Protein AF-A0A3D0XSR9-F1 (afdb_monomer)

Solvent-accessible surface area (backbone atoms only — not comparable to full-atom values): 6850 Å² total; per-residue (Å²): 97,82,47,56,39,37,33,47,95,91,45,77,42,71,70,52,69,73,59,71,75,47,78,48,78,51,97,66,99,48,46,38,38,39,38,39,35,29,58,58,53,96,84,66,68,85,53,77,64,26,43,37,39,34,30,46,71,88,45,77,74,44,62,31,28,29,67,44,78,45,81,54,73,93,46,32,33,40,36,37,27,32,26,68,58,49,55,77,71,62,89,84,89,86,90,84,78,99,70,54,72,70,55,51,53,49,52,53,34,56,77,59,66,58,129

Nearest PDB structures (foldseek):
  8v3w-assembly1_b  TM=8.224E-01  e=7.829E-05  Clostridioides difficile
  3cdd-assembly1_C  TM=7.349E-01  e=2.313E-04  Shewanella oneidensis MR-1
  3cdd-assembly1_B  TM=7.436E-01  e=6.474E-04  Shewanella oneidensis MR-1
  3rd6-assembly2_A  TM=1.829E-01  e=1.142E+00  Mesorhizobium loti

Structure (mmCIF, N/CA/C/O backbone):
data_AF-A0A3D0XSR9-F1
#
_entry.id   AF-A0A3D0XSR9-F1
#
loop_
_atom_site.group_PDB
_atom_site.id
_atom_site.type_symbol
_atom_site.label_atom_id
_atom_site.label_alt_id
_atom_site.label_comp_id
_atom_site.label_asym_id
_atom_site.label_entity_id
_atom_site.label_seq_id
_atom_site.pdbx_PDB_ins_code
_atom_site.Cartn_x
_atom_site.Cartn_y
_atom_site.Cartn_z
_atom_site.occupancy
_atom_site.B_iso_or_equiv
_atom_site.auth_seq_id
_atom_site.auth_comp_id
_atom_site.auth_asym_id
_atom_site.auth_atom_id
_atom_site.pdbx_PDB_model_num
ATOM 1 N N . MET A 1 1 ? -1.731 -15.999 -12.804 1.00 84.25 1 MET A N 1
ATOM 2 C CA . MET A 1 1 ? -0.684 -15.136 -13.401 1.00 84.25 1 MET A CA 1
ATOM 3 C C . MET A 1 1 ? -0.650 -13.822 -12.637 1.00 84.25 1 MET A C 1
ATOM 5 O O . MET A 1 1 ? -1.681 -13.164 -12.539 1.00 84.25 1 MET A O 1
ATOM 9 N N . ILE A 1 2 ? 0.527 -13.415 -12.144 1.00 90.19 2 ILE A N 1
ATOM 10 C CA . ILE A 1 2 ? 0.683 -12.170 -11.378 1.00 90.19 2 ILE A CA 1
ATOM 11 C C . ILE A 1 2 ? 0.606 -10.941 -12.288 1.00 90.19 2 ILE A C 1
ATOM 13 O O . ILE A 1 2 ? 1.302 -10.858 -13.300 1.00 90.19 2 ILE A O 1
ATOM 17 N N . GLN A 1 3 ? -0.223 -9.973 -11.898 1.00 93.38 3 GLN A N 1
ATOM 18 C CA . GLN A 1 3 ? -0.392 -8.691 -12.576 1.00 93.38 3 GLN A CA 1
ATOM 19 C C . GLN A 1 3 ? -0.313 -7.543 -11.567 1.00 93.38 3 GLN A C 1
ATOM 21 O O . GLN A 1 3 ? -0.970 -7.575 -10.526 1.00 93.38 3 GLN A O 1
ATOM 26 N N . LEU A 1 4 ? 0.474 -6.518 -11.899 1.00 95.94 4 LEU A N 1
ATOM 27 C CA . LEU A 1 4 ? 0.594 -5.283 -11.130 1.00 95.94 4 LEU A CA 1
ATOM 28 C C . LEU A 1 4 ? 0.012 -4.126 -11.943 1.00 95.94 4 LEU A C 1
ATOM 30 O O . LEU A 1 4 ? 0.422 -3.902 -13.080 1.00 95.94 4 LEU A O 1
ATOM 34 N N . PHE A 1 5 ? -0.895 -3.365 -11.341 1.00 96.19 5 PHE A N 1
ATOM 35 C CA . PHE A 1 5 ? -1.458 -2.156 -11.935 1.00 96.19 5 PHE A CA 1
ATOM 36 C C . PHE A 1 5 ? -1.162 -0.949 -11.057 1.00 96.19 5 PHE A C 1
ATOM 38 O O . PHE A 1 5 ? -1.214 -1.038 -9.830 1.00 96.19 5 PHE A O 1
ATOM 45 N N . THR A 1 6 ? -0.910 0.192 -11.687 1.00 96.25 6 THR A N 1
ATOM 46 C CA . THR A 1 6 ? -0.793 1.492 -11.024 1.00 96.25 6 THR A CA 1
ATOM 47 C C . THR A 1 6 ? -1.749 2.487 -11.669 1.00 96.25 6 THR A C 1
ATOM 49 O O . THR A 1 6 ? -2.055 2.387 -12.858 1.00 96.25 6 THR A O 1
ATOM 52 N N . GLN A 1 7 ? -2.262 3.446 -10.900 1.00 96.06 7 GLN A N 1
ATOM 53 C CA . GLN A 1 7 ? -3.115 4.510 -11.429 1.00 96.06 7 GLN A CA 1
ATOM 54 C C . GLN A 1 7 ? -2.522 5.871 -11.108 1.00 96.06 7 GLN A C 1
ATOM 56 O O . GLN A 1 7 ? -2.473 6.268 -9.948 1.00 96.06 7 GLN A O 1
ATOM 61 N N . TYR A 1 8 ? -2.193 6.612 -12.163 1.00 94.25 8 TYR A N 1
ATOM 62 C CA . TYR A 1 8 ? -1.837 8.021 -12.082 1.00 94.25 8 TYR A CA 1
ATOM 63 C C . TYR A 1 8 ? -2.988 8.862 -12.633 1.00 94.25 8 TYR A C 1
ATOM 65 O O . TYR A 1 8 ? -3.366 8.749 -13.806 1.00 94.25 8 TYR A O 1
ATOM 73 N N . LYS A 1 9 ? -3.570 9.719 -11.788 1.00 90.00 9 LYS A N 1
ATOM 74 C CA . LYS A 1 9 ? -4.781 10.499 -12.106 1.00 90.00 9 LYS A CA 1
ATOM 75 C C . LYS A 1 9 ? -5.930 9.590 -12.578 1.00 90.00 9 LYS A C 1
ATOM 77 O O . LYS A 1 9 ? -6.527 8.900 -11.762 1.00 90.00 9 LYS A O 1
ATOM 82 N N . GLN A 1 10 ? -6.252 9.580 -13.873 1.00 91.06 10 GLN A N 1
ATOM 83 C CA . GLN A 1 10 ? -7.315 8.752 -14.471 1.00 91.06 10 GLN A CA 1
ATOM 84 C C . GLN A 1 10 ? -6.769 7.652 -15.397 1.00 91.06 10 GLN A C 1
ATOM 86 O O . GLN A 1 10 ? -7.542 6.959 -16.054 1.00 91.06 10 GLN A O 1
ATOM 91 N N . LYS A 1 11 ? -5.442 7.491 -15.478 1.00 93.56 11 LYS A N 1
ATOM 92 C CA . LYS A 1 11 ? -4.797 6.511 -16.352 1.00 93.56 11 LYS A CA 1
ATOM 93 C C . LYS A 1 11 ? -4.328 5.317 -15.530 1.00 93.56 11 LYS A C 1
ATOM 95 O O . LYS A 1 11 ? -3.484 5.469 -14.650 1.00 93.56 11 LYS A O 1
ATOM 100 N N . ILE A 1 12 ? -4.860 4.144 -15.856 1.00 95.12 12 ILE A N 1
ATOM 101 C CA . ILE A 1 12 ? -4.371 2.863 -15.346 1.00 95.12 12 ILE A CA 1
ATOM 102 C C . ILE A 1 12 ? -3.215 2.411 -16.239 1.00 95.12 12 ILE A C 1
ATOM 104 O O . ILE A 1 12 ? -3.287 2.504 -17.465 1.00 95.12 12 ILE A O 1
ATOM 108 N N . MET A 1 13 ? -2.139 1.956 -15.616 1.00 94.88 13 MET A N 1
ATOM 109 C CA . MET A 1 13 ? -0.917 1.501 -16.260 1.00 94.88 13 MET A CA 1
ATOM 110 C C . MET A 1 13 ? -0.536 0.137 -15.701 1.00 94.88 13 MET A C 1
ATOM 112 O O . MET A 1 13 ? -0.771 -0.156 -14.530 1.00 94.88 13 MET A O 1
ATOM 116 N N . GLN A 1 14 ? 0.069 -0.686 -16.548 1.00 94.69 14 GLN A N 1
ATOM 117 C CA . GLN A 1 14 ? 0.667 -1.955 -16.160 1.00 94.69 14 GLN A CA 1
ATOM 118 C C . GLN A 1 14 ? 2.177 -1.829 -16.390 1.00 94.69 14 GLN A C 1
ATOM 120 O O . GLN A 1 14 ? 2.625 -1.976 -17.530 1.00 94.69 14 GLN A O 1
ATOM 125 N N . PRO A 1 15 ? 2.955 -1.448 -15.363 1.00 94.00 15 PRO A N 1
ATOM 126 C CA . PRO A 1 15 ? 4.382 -1.223 -15.528 1.00 94.00 15 PRO A CA 1
ATOM 127 C C . PRO A 1 15 ? 5.136 -2.534 -15.774 1.00 94.00 15 PRO A C 1
ATOM 129 O O . PRO A 1 15 ? 4.716 -3.610 -15.344 1.00 94.00 15 PRO A O 1
ATOM 132 N N . VAL A 1 16 ? 6.286 -2.431 -16.440 1.00 94.00 16 VAL A N 1
ATOM 133 C CA . VAL A 1 16 ? 7.185 -3.570 -16.653 1.00 94.00 16 VAL A CA 1
ATOM 134 C C . VAL A 1 16 ? 7.962 -3.834 -15.368 1.00 94.00 16 VAL A C 1
ATOM 136 O O . VAL A 1 16 ? 8.757 -3.000 -14.938 1.00 94.00 16 VAL A O 1
ATOM 139 N N . LEU A 1 17 ? 7.726 -4.992 -14.759 1.00 94.44 17 LEU A N 1
ATOM 140 C CA . LEU A 1 17 ? 8.436 -5.456 -13.567 1.00 94.44 17 LEU A CA 1
ATOM 141 C C . LEU A 1 17 ? 9.855 -5.902 -13.928 1.00 94.44 17 LEU A C 1
ATOM 143 O O . LEU A 1 17 ? 10.049 -6.585 -14.933 1.00 94.44 17 LEU A O 1
ATOM 147 N N . LEU A 1 18 ? 10.832 -5.519 -13.106 1.00 91.88 18 LEU A N 1
ATOM 148 C CA . LEU A 1 18 ? 12.240 -5.891 -13.293 1.00 91.88 18 LEU A CA 1
ATOM 149 C C . LEU A 1 18 ? 12.723 -6.951 -12.302 1.00 91.88 18 LEU A C 1
ATOM 151 O O . LEU A 1 18 ? 13.547 -7.782 -12.671 1.00 91.88 18 LEU A O 1
ATOM 155 N N . ASP A 1 19 ? 12.206 -6.912 -11.076 1.00 82.12 19 ASP A N 1
ATOM 156 C CA . ASP A 1 19 ? 12.597 -7.794 -9.976 1.00 82.12 19 ASP A CA 1
ATOM 157 C C . ASP A 1 19 ? 11.370 -8.544 -9.425 1.00 82.12 19 ASP A C 1
ATOM 159 O O . ASP A 1 19 ? 10.257 -8.454 -9.956 1.00 82.12 19 ASP A O 1
ATOM 163 N N . GLU A 1 20 ? 11.572 -9.280 -8.334 1.00 89.19 20 GLU A N 1
ATOM 164 C CA . GLU A 1 20 ? 10.487 -9.864 -7.554 1.00 89.19 20 GLU A CA 1
ATOM 165 C C . GLU A 1 20 ? 9.566 -8.795 -6.940 1.00 89.19 20 GLU A C 1
ATOM 167 O O . GLU A 1 20 ? 9.961 -7.659 -6.662 1.00 89.19 20 GLU A O 1
ATOM 172 N N . ILE A 1 21 ? 8.309 -9.182 -6.729 1.00 95.12 21 ILE A N 1
ATOM 173 C CA . ILE A 1 21 ? 7.351 -8.414 -5.939 1.00 95.12 21 ILE A CA 1
ATOM 174 C C . ILE A 1 21 ? 7.334 -9.012 -4.539 1.00 95.12 21 ILE A C 1
ATOM 176 O O . ILE A 1 21 ? 7.054 -10.201 -4.381 1.00 95.12 21 ILE A O 1
ATOM 180 N N . THR A 1 22 ? 7.543 -8.175 -3.528 1.00 96.44 22 THR A N 1
ATOM 181 C CA . THR A 1 22 ? 7.472 -8.580 -2.124 1.00 96.44 22 THR A CA 1
ATOM 182 C C . THR A 1 22 ? 6.236 -7.969 -1.485 1.00 96.44 22 THR A C 1
ATOM 184 O O . THR A 1 22 ? 6.103 -6.747 -1.431 1.00 96.44 22 THR A O 1
ATOM 187 N N . TRP A 1 23 ? 5.332 -8.817 -0.993 1.00 96.38 23 TRP A N 1
ATOM 188 C CA . TRP A 1 23 ? 4.176 -8.408 -0.197 1.00 96.38 23 TRP A CA 1
ATOM 189 C C . TRP A 1 23 ? 4.311 -8.948 1.227 1.00 96.38 23 TRP A C 1
ATOM 191 O O . TRP A 1 23 ? 4.241 -10.156 1.452 1.00 96.38 23 TRP A O 1
ATOM 201 N N . GLU A 1 24 ? 4.498 -8.050 2.189 1.00 96.44 24 GLU A N 1
ATOM 202 C CA . GLU A 1 24 ? 4.613 -8.381 3.605 1.00 96.44 24 GLU A CA 1
ATOM 203 C C . GLU A 1 24 ? 3.342 -7.988 4.356 1.00 96.44 24 GLU A C 1
ATOM 205 O O . GLU A 1 24 ? 2.791 -6.898 4.184 1.00 96.44 24 GLU A O 1
ATOM 210 N N . THR A 1 25 ? 2.877 -8.877 5.233 1.00 94.56 25 THR A N 1
ATOM 211 C CA . THR A 1 25 ? 1.735 -8.621 6.115 1.00 94.56 25 THR A CA 1
ATOM 212 C C . THR A 1 25 ? 2.118 -8.929 7.554 1.00 94.56 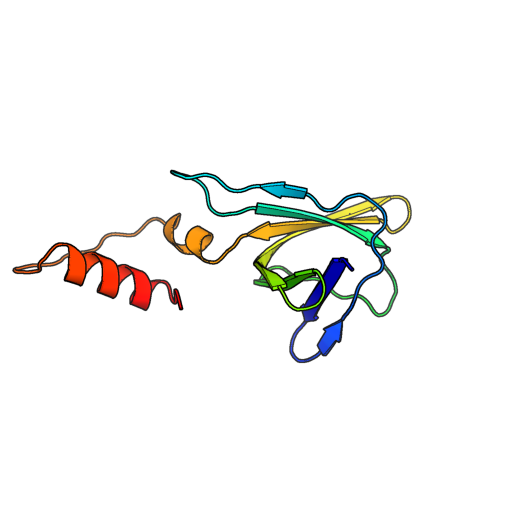25 THR A C 1
ATOM 214 O O . THR A 1 25 ? 2.878 -9.856 7.836 1.00 94.56 25 THR A O 1
ATOM 217 N N . SER A 1 26 ? 1.575 -8.156 8.492 1.00 93.62 26 SER A N 1
ATOM 218 C CA . SER A 1 26 ? 1.718 -8.415 9.922 1.00 93.62 26 SER A CA 1
ATOM 219 C C . SER A 1 26 ? 0.348 -8.477 10.574 1.00 93.62 26 SER A C 1
ATOM 221 O O . SER A 1 26 ? -0.548 -7.698 10.259 1.00 93.62 26 SER A O 1
ATOM 223 N N . ARG A 1 27 ? 0.195 -9.364 11.561 1.00 90.50 27 ARG A N 1
ATOM 224 C CA . ARG A 1 27 ? -1.031 -9.426 12.367 1.00 90.50 27 ARG A CA 1
ATOM 225 C C . ARG A 1 27 ? -1.232 -8.165 13.215 1.00 90.50 27 ARG A C 1
ATOM 227 O O . ARG A 1 27 ? -2.360 -7.865 13.595 1.00 90.50 27 ARG A O 1
ATOM 234 N N . LYS A 1 28 ? -0.153 -7.476 13.607 1.00 89.44 28 LYS A N 1
ATOM 235 C CA . LYS A 1 28 ? -0.212 -6.338 14.535 1.00 89.44 28 LYS A CA 1
ATOM 236 C C . LYS A 1 28 ? 0.831 -5.284 14.202 1.00 89.44 28 LYS A C 1
ATOM 238 O O . LYS A 1 28 ? 1.974 -5.603 13.897 1.00 89.44 28 LYS A O 1
ATOM 243 N N . GLY A 1 29 ? 0.450 -4.025 14.389 1.00 85.06 29 GLY A N 1
ATOM 244 C CA . GLY A 1 29 ? 1.396 -2.920 14.505 1.00 85.06 29 GLY A CA 1
ATOM 245 C C . GLY A 1 29 ? 2.023 -2.436 13.199 1.00 85.06 29 GLY A C 1
ATOM 246 O O . GLY A 1 29 ? 2.689 -1.407 13.252 1.00 85.06 29 GLY A O 1
ATOM 247 N N . SER A 1 30 ? 1.762 -3.075 12.059 1.00 91.69 30 SER A N 1
ATOM 248 C CA . SER A 1 30 ? 2.238 -2.622 10.750 1.00 91.69 30 SER A CA 1
ATOM 249 C C . SER A 1 30 ? 1.137 -2.777 9.700 1.00 91.69 30 SER A C 1
ATOM 251 O O . SER A 1 30 ? 0.430 -3.785 9.745 1.00 91.69 30 SER A O 1
ATOM 253 N N . PRO A 1 31 ? 0.975 -1.802 8.788 1.00 95.38 31 PRO A N 1
ATOM 254 C CA . PRO A 1 31 ? 0.171 -1.998 7.586 1.00 95.38 31 PRO A CA 1
ATOM 255 C C . PRO A 1 31 ? 0.819 -3.048 6.679 1.00 95.38 31 PRO A C 1
ATOM 257 O O . PRO A 1 31 ? 2.020 -3.305 6.796 1.00 95.38 31 PRO A O 1
ATOM 260 N N . GLY A 1 32 ? 0.043 -3.635 5.772 1.00 96.31 32 GLY A N 1
ATOM 261 C CA . GLY A 1 32 ? 0.594 -4.437 4.688 1.00 96.31 32 GLY A CA 1
ATOM 262 C C . GLY A 1 32 ? 1.467 -3.576 3.779 1.00 96.31 32 GLY A C 1
ATOM 263 O O . GLY A 1 32 ? 1.075 -2.467 3.404 1.00 96.31 32 GLY A O 1
ATOM 264 N N . GLU A 1 33 ? 2.649 -4.082 3.442 1.00 97.69 33 GLU A N 1
ATOM 265 C CA . GLU A 1 33 ? 3.651 -3.397 2.627 1.00 97.69 33 GLU A CA 1
ATOM 266 C C . GLU A 1 33 ? 3.862 -4.161 1.321 1.00 97.69 33 GLU A C 1
ATOM 268 O O . GLU A 1 33 ? 4.115 -5.364 1.332 1.00 97.69 33 GLU A O 1
ATOM 273 N N . LEU A 1 34 ? 3.764 -3.461 0.196 1.00 98.00 34 LEU A N 1
ATOM 274 C CA . LEU A 1 34 ? 4.093 -3.980 -1.122 1.00 98.00 34 LEU A CA 1
ATOM 275 C C . LEU A 1 34 ? 5.315 -3.232 -1.658 1.00 98.00 34 LEU A C 1
ATOM 277 O O . LEU A 1 34 ? 5.258 -2.019 -1.860 1.00 98.00 34 LEU A O 1
ATOM 281 N N . THR A 1 35 ? 6.393 -3.958 -1.937 1.00 97.81 35 THR A N 1
ATOM 282 C CA . THR A 1 35 ? 7.615 -3.415 -2.536 1.00 97.81 35 THR A CA 1
ATOM 283 C C . THR A 1 35 ? 7.894 -4.095 -3.873 1.00 97.81 35 THR A C 1
ATOM 285 O O . THR A 1 35 ? 7.821 -5.318 -3.986 1.00 97.81 35 THR A O 1
ATOM 288 N N . PHE A 1 36 ? 8.207 -3.301 -4.896 1.00 97.00 36 PHE A N 1
ATOM 289 C CA . PHE A 1 36 ? 8.511 -3.790 -6.242 1.00 97.00 36 PHE A CA 1
ATOM 290 C C . PHE A 1 36 ? 9.442 -2.831 -6.999 1.00 97.00 36 PHE A C 1
ATOM 292 O O . PHE A 1 36 ? 9.511 -1.638 -6.689 1.00 97.00 36 PHE A O 1
ATOM 299 N N . THR A 1 37 ? 10.129 -3.346 -8.022 1.00 96.81 37 THR A N 1
ATOM 300 C CA . THR A 1 37 ? 10.955 -2.551 -8.946 1.00 96.81 37 THR A CA 1
ATOM 301 C C . THR A 1 37 ? 10.382 -2.621 -10.356 1.00 96.81 37 THR A C 1
ATOM 303 O O . THR A 1 37 ? 10.098 -3.707 -10.867 1.00 96.81 37 THR A O 1
ATOM 306 N N . VAL A 1 38 ? 10.256 -1.469 -11.011 1.00 95.81 38 VAL A N 1
ATOM 307 C CA . VAL A 1 38 ? 9.793 -1.356 -12.401 1.00 95.81 38 VAL A CA 1
ATOM 308 C C . VAL A 1 38 ? 10.807 -0.638 -13.278 1.00 95.81 38 VAL A C 1
ATOM 310 O O . VAL A 1 38 ? 11.637 0.134 -12.790 1.00 95.81 38 VAL A O 1
ATOM 313 N N . LEU A 1 39 ? 10.722 -0.886 -14.583 1.00 95.44 39 LEU A N 1
ATOM 314 C CA . LEU A 1 39 ? 11.454 -0.128 -15.586 1.00 95.44 39 LEU A CA 1
ATOM 315 C C . LEU A 1 39 ? 10.741 1.201 -15.829 1.00 95.44 39 LEU A C 1
ATOM 317 O O . LEU A 1 39 ? 9.581 1.235 -16.234 1.00 95.44 39 LEU A O 1
ATOM 321 N N . GLY A 1 40 ? 11.446 2.292 -15.574 1.00 93.38 40 GLY A N 1
ATOM 322 C CA . GLY A 1 40 ? 11.039 3.634 -15.944 1.00 93.38 40 GLY A CA 1
ATOM 323 C C . GLY A 1 40 ? 11.089 3.820 -17.455 1.00 93.38 40 GLY A C 1
ATOM 324 O O . GLY A 1 40 ? 12.067 3.459 -18.107 1.00 93.38 40 GLY A O 1
ATOM 325 N N . ASP A 1 41 ? 10.044 4.433 -17.995 1.00 88.88 41 ASP A N 1
ATOM 326 C CA . ASP A 1 41 ? 9.980 4.890 -19.377 1.00 88.88 41 ASP A CA 1
ATOM 327 C C . ASP A 1 41 ? 9.306 6.273 -19.444 1.00 88.88 41 ASP A C 1
ATOM 329 O O . ASP A 1 41 ? 8.909 6.844 -18.427 1.00 88.88 41 ASP A O 1
ATOM 333 N N . TYR A 1 42 ? 9.195 6.840 -20.647 1.00 86.62 42 TYR A N 1
ATOM 334 C CA . TYR A 1 42 ? 8.607 8.169 -20.853 1.00 86.62 42 TYR A CA 1
ATOM 335 C C . TYR A 1 42 ? 7.098 8.243 -20.534 1.00 86.62 42 TYR A C 1
ATOM 337 O O . TYR A 1 42 ? 6.560 9.328 -20.313 1.00 86.62 42 TYR A O 1
ATOM 345 N N . TYR A 1 43 ? 6.393 7.111 -20.526 1.00 87.56 43 TYR A N 1
ATOM 346 C CA . TYR A 1 43 ? 4.942 7.028 -20.358 1.00 87.56 43 TYR A CA 1
ATOM 347 C C . TYR A 1 43 ? 4.510 6.595 -18.954 1.00 87.56 43 TYR A C 1
ATOM 349 O O . TYR A 1 43 ? 3.332 6.766 -18.613 1.00 87.56 43 TYR A O 1
ATOM 357 N N . LEU A 1 44 ? 5.432 6.047 -18.163 1.00 92.50 44 LEU A N 1
ATOM 358 C CA . LEU A 1 44 ? 5.226 5.617 -16.793 1.00 92.50 44 LEU A CA 1
ATOM 359 C C . LEU A 1 44 ? 5.405 6.799 -15.843 1.00 92.50 44 LEU A C 1
ATOM 361 O O . LEU A 1 44 ? 6.495 7.334 -15.659 1.00 92.50 44 LEU A O 1
ATOM 365 N N . THR A 1 45 ? 4.314 7.192 -15.197 1.00 93.81 45 THR A N 1
ATOM 366 C CA . THR A 1 45 ? 4.339 8.178 -14.115 1.00 93.81 45 THR A CA 1
ATOM 367 C C . THR A 1 45 ? 3.881 7.511 -12.831 1.00 93.81 45 THR A C 1
ATOM 369 O O . THR A 1 45 ? 2.854 6.841 -12.818 1.00 93.81 45 THR A O 1
ATOM 372 N N . LEU A 1 46 ? 4.657 7.683 -11.766 1.00 95.38 46 LEU A N 1
ATOM 373 C CA . LEU A 1 46 ? 4.360 7.163 -10.438 1.00 95.38 46 LEU A CA 1
ATOM 374 C C . LEU A 1 46 ? 4.575 8.293 -9.440 1.00 95.38 46 LEU A C 1
ATOM 376 O O . LEU A 1 46 ? 5.631 8.927 -9.436 1.00 95.38 46 LEU A O 1
ATOM 380 N N . ALA A 1 47 ? 3.579 8.551 -8.610 1.00 95.62 47 ALA A N 1
ATOM 381 C CA . ALA A 1 47 ? 3.605 9.603 -7.614 1.00 95.62 47 ALA A CA 1
ATOM 382 C C . ALA A 1 47 ? 3.114 9.091 -6.260 1.00 95.62 47 ALA A C 1
ATOM 384 O O . ALA A 1 47 ? 2.354 8.129 -6.162 1.00 95.62 47 ALA A O 1
ATOM 385 N N . HIS A 1 48 ? 3.537 9.772 -5.194 1.00 95.62 48 HIS A N 1
ATOM 386 C CA . HIS A 1 48 ? 2.996 9.536 -3.861 1.00 95.62 48 HIS A CA 1
ATOM 387 C C . HIS A 1 48 ? 1.463 9.661 -3.877 1.00 95.62 48 HIS A C 1
ATOM 389 O O . HIS A 1 48 ? 0.920 10.663 -4.342 1.00 95.62 48 HIS A O 1
ATOM 395 N N . GLY A 1 49 ? 0.777 8.671 -3.309 1.00 94.38 49 GLY A N 1
ATOM 396 C CA . GLY A 1 49 ? -0.680 8.591 -3.238 1.00 94.38 49 GLY A CA 1
ATOM 397 C C . GLY A 1 49 ? -1.340 7.857 -4.407 1.00 94.38 49 GLY A C 1
ATOM 398 O O . GLY A 1 49 ? -2.510 7.496 -4.281 1.00 94.38 49 GLY A O 1
ATOM 399 N N . ASP A 1 50 ? -0.619 7.580 -5.500 1.00 96.44 50 ASP A N 1
ATOM 400 C CA . ASP A 1 50 ? -1.155 6.798 -6.619 1.00 96.44 50 ASP A CA 1
ATOM 401 C C . ASP A 1 50 ? -1.586 5.407 -6.153 1.00 96.44 50 ASP A C 1
ATOM 403 O O . ASP A 1 50 ? -0.937 4.785 -5.309 1.00 96.44 50 ASP A O 1
ATOM 407 N N . ALA A 1 51 ? -2.688 4.910 -6.708 1.00 95.88 51 ALA A N 1
ATOM 408 C CA . ALA A 1 51 ? -3.220 3.607 -6.339 1.00 95.88 51 ALA A CA 1
ATOM 409 C C . ALA A 1 51 ? -2.422 2.471 -6.995 1.00 95.88 51 ALA A C 1
ATOM 411 O O . ALA A 1 51 ? -1.973 2.592 -8.138 1.00 95.88 51 ALA A O 1
ATOM 412 N N . VAL A 1 52 ? -2.283 1.359 -6.271 1.00 96.75 52 VAL A N 1
ATOM 413 C CA . VAL A 1 52 ? -1.596 0.142 -6.719 1.00 96.75 52 VAL A CA 1
ATOM 414 C C . VAL A 1 52 ? -2.467 -1.078 -6.441 1.00 96.75 52 VAL A C 1
ATOM 416 O O . VAL A 1 52 ? -3.007 -1.215 -5.342 1.00 96.75 52 VAL A O 1
ATOM 419 N N . TRP A 1 53 ? -2.552 -1.984 -7.417 1.00 95.38 53 TRP A N 1
ATOM 420 C CA . TRP A 1 53 ? -3.201 -3.287 -7.278 1.00 95.38 53 TRP A CA 1
ATOM 421 C C . TRP A 1 53 ? -2.243 -4.404 -7.659 1.00 95.38 53 TRP A C 1
ATOM 423 O O . TRP A 1 53 ? -1.620 -4.343 -8.718 1.00 95.38 53 TRP A O 1
ATOM 433 N N . LEU A 1 54 ? -2.201 -5.446 -6.834 1.00 96.31 54 LEU A N 1
ATOM 434 C CA . LEU A 1 54 ? -1.593 -6.727 -7.178 1.00 96.31 54 LEU A CA 1
ATOM 435 C C . LEU A 1 54 ? -2.696 -7.774 -7.297 1.00 96.31 54 LEU A C 1
ATOM 437 O O . LEU A 1 54 ? -3.517 -7.911 -6.385 1.00 96.31 54 LEU A O 1
ATOM 441 N N . MET A 1 55 ? -2.702 -8.522 -8.394 1.00 94.81 55 MET A N 1
ATOM 442 C CA . MET A 1 55 ? -3.654 -9.606 -8.623 1.00 94.81 55 MET A CA 1
ATOM 443 C C . MET A 1 55 ? -2.940 -10.884 -9.049 1.00 94.81 55 MET A C 1
ATOM 445 O O . MET A 1 55 ? -1.921 -10.814 -9.736 1.00 94.81 55 MET A O 1
ATOM 449 N N . ASP A 1 56 ? -3.514 -12.032 -8.695 1.00 92.69 56 ASP A N 1
ATOM 450 C CA . ASP A 1 56 ? -3.196 -13.325 -9.300 1.00 92.69 56 ASP A CA 1
ATOM 451 C C . ASP A 1 56 ? -4.436 -13.865 -10.014 1.00 92.69 56 ASP A C 1
ATOM 453 O O . A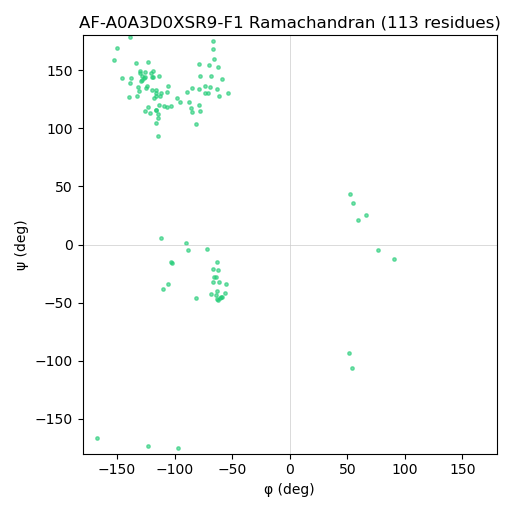SP A 1 56 ? -5.406 -14.283 -9.383 1.00 92.69 56 ASP A O 1
ATOM 457 N N . ASP A 1 57 ? -4.440 -13.780 -11.345 1.00 89.69 57 ASP A N 1
ATOM 458 C CA . ASP A 1 57 ? -5.611 -14.030 -12.192 1.00 89.69 57 ASP A CA 1
ATOM 459 C C . ASP A 1 57 ? -6.861 -13.244 -11.753 1.00 89.69 57 ASP A C 1
ATOM 461 O O . ASP A 1 57 ? -7.066 -12.107 -12.179 1.00 89.69 57 ASP A O 1
ATOM 465 N N . LYS A 1 58 ? -7.723 -13.849 -10.928 1.00 87.12 58 LYS A N 1
ATOM 466 C CA . LYS A 1 58 ? -8.964 -13.233 -10.425 1.00 87.12 58 LYS A CA 1
ATOM 467 C C . LYS A 1 58 ? -8.858 -12.759 -8.977 1.00 87.12 58 LYS A C 1
ATOM 469 O O . LYS A 1 58 ? -9.714 -11.987 -8.540 1.00 87.12 58 LYS A O 1
ATOM 474 N N . ASP A 1 59 ? -7.836 -13.197 -8.251 1.00 91.81 59 ASP A N 1
ATOM 475 C CA . ASP A 1 59 ? -7.694 -12.927 -6.829 1.00 91.81 59 ASP A CA 1
ATOM 476 C C . ASP A 1 59 ? -6.964 -11.603 -6.610 1.00 91.81 59 ASP A C 1
ATOM 478 O O . ASP A 1 59 ? -5.845 -11.389 -7.077 1.00 91.81 59 ASP A O 1
ATOM 482 N N . LYS A 1 60 ? -7.616 -10.683 -5.892 1.00 92.12 60 LYS A N 1
ATOM 483 C CA . LYS A 1 60 ? -7.034 -9.393 -5.506 1.00 92.12 60 LYS A CA 1
ATOM 484 C C . LYS A 1 60 ? -6.165 -9.601 -4.272 1.00 92.12 60 LYS A C 1
ATOM 486 O O . LYS A 1 60 ? -6.693 -9.746 -3.173 1.00 92.12 60 LYS A O 1
ATOM 491 N N . LEU A 1 61 ? -4.851 -9.609 -4.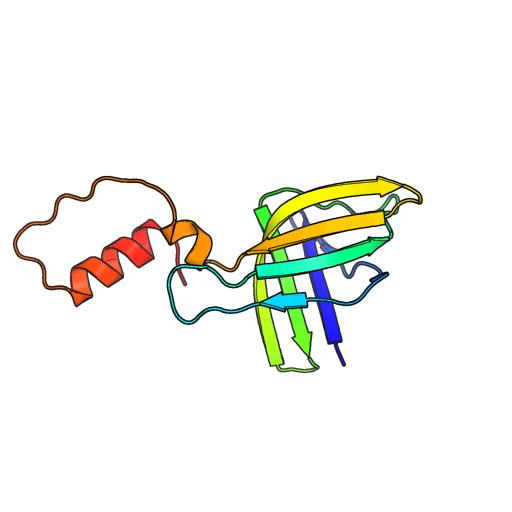467 1.00 94.12 61 LEU A N 1
ATOM 492 C CA . LEU A 1 61 ? -3.886 -9.845 -3.396 1.00 94.12 61 LEU A CA 1
ATOM 493 C C . LEU A 1 61 ? -3.633 -8.575 -2.581 1.00 94.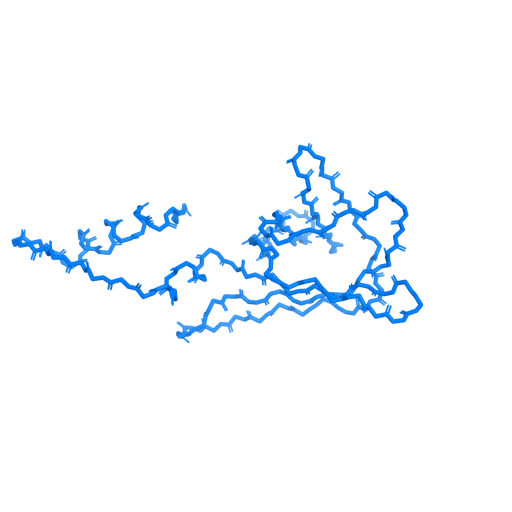12 61 LEU A C 1
ATOM 495 O O . LEU A 1 61 ? -3.680 -8.606 -1.358 1.00 94.12 61 LEU A O 1
ATOM 499 N N . PHE A 1 62 ? -3.421 -7.441 -3.250 1.00 96.00 62 PHE A N 1
ATOM 500 C CA . PHE A 1 62 ? -3.107 -6.174 -2.590 1.00 96.00 62 PHE A CA 1
ATOM 501 C C . PHE A 1 62 ? -3.860 -5.010 -3.228 1.00 96.00 62 PHE A C 1
ATOM 503 O O . PHE A 1 62 ? -3.997 -4.938 -4.452 1.00 96.00 62 PHE A O 1
ATOM 510 N N . PHE A 1 63 ? -4.289 -4.068 -2.390 1.00 95.12 63 PHE A N 1
ATOM 511 C CA . PHE A 1 63 ? -4.749 -2.751 -2.805 1.00 95.12 63 PHE A CA 1
ATOM 512 C C . PHE A 1 63 ? -4.240 -1.699 -1.826 1.00 95.12 63 PHE A C 1
ATOM 514 O O . PHE A 1 63 ? -4.454 -1.805 -0.618 1.00 95.12 63 PHE A O 1
ATOM 521 N N . GLY A 1 64 ? -3.588 -0.673 -2.355 1.00 95.56 64 GLY A N 1
ATOM 522 C CA . GLY A 1 64 ? -2.972 0.353 -1.534 1.00 95.56 64 GLY A CA 1
ATOM 523 C C . GLY A 1 64 ? -2.544 1.566 -2.335 1.00 95.56 64 GLY A C 1
ATOM 524 O O . GLY A 1 64 ? -2.923 1.731 -3.496 1.00 95.56 64 GLY A O 1
ATOM 525 N N . SER A 1 65 ? -1.732 2.402 -1.700 1.00 96.06 65 SER A N 1
ATOM 526 C CA . SER A 1 65 ? -1.218 3.634 -2.289 1.00 96.06 65 SER A CA 1
ATOM 527 C C . SER A 1 65 ? 0.298 3.702 -2.199 1.00 96.06 65 SER A C 1
ATOM 529 O O . SER A 1 65 ? 0.892 3.291 -1.200 1.00 96.06 65 SER A O 1
ATOM 531 N N . ILE A 1 66 ? 0.921 4.259 -3.237 1.00 97.56 66 ILE A N 1
ATOM 532 C CA . ILE A 1 66 ? 2.357 4.524 -3.284 1.00 97.56 66 ILE A CA 1
ATOM 533 C C . ILE A 1 66 ? 2.735 5.492 -2.165 1.00 97.56 66 ILE A C 1
ATOM 535 O O . ILE A 1 66 ? 2.168 6.578 -2.050 1.00 97.56 66 ILE A O 1
ATOM 539 N N . TYR A 1 67 ? 3.730 5.112 -1.373 1.00 96.56 67 TYR A N 1
ATOM 540 C CA . TYR A 1 67 ? 4.284 5.934 -0.302 1.00 96.56 67 TYR A CA 1
ATOM 541 C C . TYR A 1 67 ? 5.693 6.423 -0.633 1.00 96.56 67 TYR A C 1
ATOM 543 O O . TYR A 1 67 ? 6.034 7.569 -0.353 1.00 96.56 67 TYR A O 1
ATOM 551 N N . THR A 1 68 ? 6.516 5.593 -1.274 1.00 97.44 68 THR A N 1
ATOM 552 C CA . THR A 1 68 ? 7.834 6.013 -1.764 1.00 97.44 68 THR A CA 1
ATOM 553 C C . THR A 1 68 ? 8.011 5.641 -3.228 1.00 97.44 68 THR A C 1
ATOM 555 O O . THR A 1 68 ? 7.604 4.569 -3.673 1.00 97.44 68 THR A O 1
ATOM 558 N N . VAL A 1 69 ? 8.645 6.547 -3.973 1.00 96.88 69 VAL A N 1
ATOM 559 C CA . VAL A 1 69 ? 9.149 6.314 -5.328 1.00 96.88 69 VAL A CA 1
ATOM 560 C C . VAL A 1 69 ? 10.623 6.687 -5.304 1.00 96.88 69 VAL A C 1
ATOM 562 O O . VAL A 1 69 ? 10.974 7.836 -5.041 1.00 96.88 69 VAL A O 1
ATOM 565 N N . SER A 1 70 ? 11.492 5.708 -5.518 1.00 95.81 70 SER A N 1
ATOM 566 C CA . SER A 1 70 ? 12.940 5.879 -5.509 1.00 95.81 70 SER A CA 1
ATOM 567 C C . SER A 1 70 ? 13.487 5.576 -6.897 1.00 95.81 70 SER A C 1
ATOM 569 O O . SER A 1 70 ? 13.375 4.456 -7.391 1.00 95.81 70 SER A O 1
ATOM 571 N N . HIS A 1 71 ? 14.066 6.591 -7.534 1.00 93.12 71 HIS A N 1
ATOM 572 C CA . HIS A 1 71 ? 14.712 6.455 -8.834 1.00 93.12 71 HIS A CA 1
ATOM 573 C C . HIS A 1 71 ? 16.158 5.992 -8.634 1.00 93.12 71 HIS A C 1
ATOM 575 O O . HIS A 1 71 ? 16.955 6.681 -7.998 1.00 93.12 71 HIS A O 1
ATOM 581 N N . GLY A 1 72 ? 16.476 4.811 -9.156 1.00 86.75 72 GLY A N 1
ATOM 582 C CA . GLY A 1 72 ? 17.824 4.258 -9.206 1.00 86.75 72 GLY A CA 1
ATOM 583 C C . GLY A 1 72 ? 18.506 4.504 -10.554 1.00 86.75 72 GLY A C 1
ATOM 584 O O . GLY A 1 72 ? 17.967 5.164 -11.443 1.00 86.75 72 GLY A O 1
ATOM 585 N N . GLY A 1 73 ? 19.708 3.942 -10.709 1.00 87.50 73 GLY A N 1
ATOM 586 C CA . GLY A 1 73 ? 20.393 3.873 -12.003 1.00 87.50 73 GLY A CA 1
ATOM 587 C C . GLY A 1 73 ? 19.669 2.960 -13.001 1.00 87.50 73 GLY A C 1
ATOM 588 O O . GLY A 1 73 ? 18.767 2.209 -12.629 1.00 87.50 73 GLY A O 1
ATOM 589 N N . ASP A 1 74 ? 20.070 3.028 -14.271 1.00 89.31 74 ASP A N 1
ATOM 590 C CA . ASP A 1 74 ? 19.557 2.181 -15.362 1.00 89.31 74 ASP A CA 1
ATOM 591 C C . ASP A 1 74 ? 18.031 2.220 -15.536 1.00 89.31 74 ASP A C 1
ATOM 593 O O . ASP A 1 74 ? 17.393 1.219 -15.855 1.00 89.31 74 ASP A O 1
ATOM 597 N N . SER A 1 75 ? 17.429 3.391 -15.316 1.00 91.88 75 SER A N 1
ATOM 598 C CA . SER A 1 75 ? 15.975 3.599 -15.388 1.00 91.88 75 SER A CA 1
ATOM 599 C C . SER A 1 75 ? 15.171 2.724 -14.417 1.00 91.88 75 SER A C 1
ATOM 601 O O . SER A 1 75 ? 13.982 2.519 -14.625 1.00 91.88 75 SER A O 1
ATOM 603 N N . LYS A 1 76 ? 15.771 2.206 -13.340 1.00 95.06 76 LYS A N 1
ATOM 604 C CA . LYS A 1 76 ? 15.044 1.424 -12.330 1.00 95.06 76 LYS A CA 1
ATOM 605 C C . LYS A 1 76 ? 14.279 2.342 -11.386 1.00 95.06 76 LYS A C 1
ATOM 607 O O . LYS A 1 76 ? 14.837 3.303 -10.861 1.00 95.06 76 LYS A O 1
ATOM 612 N N . ILE A 1 77 ? 13.019 2.020 -11.116 1.00 96.00 77 ILE A N 1
ATOM 613 C CA . ILE A 1 77 ? 12.196 2.729 -10.135 1.00 96.00 77 ILE A CA 1
ATOM 614 C C . ILE A 1 77 ? 11.743 1.726 -9.082 1.00 96.00 77 ILE A C 1
ATOM 616 O O . ILE A 1 77 ? 10.967 0.819 -9.376 1.00 96.00 77 ILE A O 1
ATOM 620 N N . LYS A 1 78 ? 12.228 1.895 -7.851 1.00 96.75 78 LYS A N 1
ATOM 621 C CA . LYS A 1 78 ? 11.778 1.122 -6.695 1.00 96.75 78 LYS A CA 1
ATOM 622 C C . LYS A 1 78 ? 10.601 1.833 -6.042 1.00 96.75 78 LYS A C 1
ATOM 624 O O . LYS A 1 78 ? 10.672 3.031 -5.764 1.00 96.75 78 LYS A O 1
ATOM 629 N N . VAL A 1 79 ? 9.538 1.089 -5.781 1.00 97.88 79 VAL A N 1
ATOM 630 C CA . VAL A 1 79 ? 8.297 1.605 -5.208 1.00 97.88 79 VAL A CA 1
ATOM 631 C C . VAL A 1 79 ? 7.973 0.838 -3.939 1.00 97.88 79 VAL A C 1
ATOM 633 O O . VAL A 1 79 ? 8.051 -0.390 -3.923 1.00 97.88 79 VAL A O 1
ATOM 636 N N . THR A 1 80 ? 7.567 1.566 -2.901 1.00 97.94 80 THR A N 1
ATOM 637 C CA . THR A 1 80 ? 6.916 0.993 -1.720 1.00 97.94 80 THR A CA 1
ATOM 638 C C . THR A 1 80 ? 5.511 1.566 -1.615 1.00 97.94 80 THR A C 1
ATOM 640 O O . THR A 1 80 ? 5.321 2.787 -1.610 1.00 97.94 80 THR A O 1
ATOM 643 N N . ALA A 1 81 ? 4.525 0.682 -1.526 1.00 98.00 81 ALA A N 1
ATOM 644 C CA . ALA A 1 81 ? 3.123 1.002 -1.329 1.00 98.00 81 ALA A CA 1
ATOM 645 C C . ALA A 1 81 ? 2.611 0.356 -0.038 1.00 98.00 81 ALA A C 1
ATOM 647 O O . ALA A 1 81 ? 3.049 -0.727 0.340 1.00 98.00 81 ALA A O 1
ATOM 648 N N . TYR A 1 82 ? 1.661 1.014 0.620 1.00 97.44 82 TYR A N 1
ATOM 649 C CA . TYR A 1 82 ? 1.002 0.482 1.812 1.00 97.44 82 TYR A CA 1
ATOM 650 C C . TYR A 1 82 ? -0.491 0.307 1.579 1.00 97.44 82 TYR A C 1
ATOM 652 O O . TYR A 1 82 ? -1.100 1.078 0.833 1.00 97.44 82 TYR A O 1
ATOM 660 N N . ASP A 1 83 ? -1.080 -0.683 2.245 1.00 95.12 83 ASP A N 1
ATOM 661 C CA . ASP A 1 83 ? -2.532 -0.789 2.339 1.00 95.12 83 ASP A CA 1
ATOM 662 C C . ASP A 1 83 ? -3.142 0.373 3.153 1.00 95.12 83 ASP A C 1
ATOM 664 O O . ASP A 1 83 ? -2.455 1.225 3.732 1.00 95.12 83 ASP A O 1
ATOM 668 N N . GLN A 1 84 ? -4.473 0.414 3.200 1.00 91.25 84 GLN A N 1
ATOM 669 C CA . GLN A 1 84 ? -5.202 1.495 3.863 1.00 91.25 84 GLN A CA 1
ATOM 670 C C . GLN A 1 84 ? -4.927 1.585 5.374 1.00 91.25 84 GLN A C 1
ATOM 672 O O . GLN A 1 84 ? -5.058 2.670 5.945 1.00 91.25 84 GLN A O 1
ATOM 677 N N . LEU A 1 85 ? -4.470 0.506 6.030 1.00 91.94 85 LEU A N 1
ATOM 678 C CA . LEU A 1 85 ? -4.160 0.520 7.464 1.00 91.94 85 LEU A CA 1
ATOM 679 C C . LEU A 1 85 ? -3.022 1.491 7.796 1.00 91.94 85 LEU A C 1
ATOM 681 O O . LEU A 1 85 ? -2.864 1.872 8.957 1.00 91.94 85 LEU A O 1
ATOM 685 N N . ARG A 1 86 ? -2.259 1.953 6.795 1.00 91.31 86 ARG A N 1
ATOM 686 C CA . ARG A 1 86 ? -1.274 3.025 6.964 1.00 91.31 86 ARG A CA 1
ATOM 687 C C . ARG A 1 86 ? -1.889 4.288 7.559 1.00 91.31 86 ARG A C 1
ATOM 689 O O . ARG A 1 86 ? -1.217 4.941 8.350 1.00 91.31 86 ARG A O 1
ATOM 696 N N . GLN A 1 87 ? -3.145 4.606 7.242 1.00 87.31 87 GLN A N 1
ATOM 697 C CA . GLN A 1 87 ? -3.815 5.797 7.776 1.00 87.31 87 GLN A CA 1
ATOM 698 C C . GLN A 1 87 ? -3.996 5.732 9.299 1.00 87.31 87 GLN A C 1
ATOM 700 O O . GLN A 1 87 ? -3.914 6.750 9.978 1.00 87.31 87 GLN A O 1
ATOM 705 N N . LEU A 1 88 ? -4.101 4.527 9.873 1.00 88.88 88 LEU A N 1
ATOM 706 C CA . LEU A 1 88 ? -4.180 4.326 11.325 1.00 88.88 88 LEU A CA 1
ATOM 707 C C . LEU A 1 88 ? -2.853 4.588 12.058 1.00 88.88 88 LEU A C 1
ATOM 709 O O . LEU A 1 88 ? -2.801 4.496 13.284 1.00 88.88 88 LEU A O 1
ATOM 713 N N . LYS A 1 89 ? -1.764 4.878 11.334 1.00 88.19 89 LYS A N 1
ATOM 714 C CA . LYS A 1 89 ? -0.483 5.308 11.915 1.00 88.19 89 LYS A CA 1
ATOM 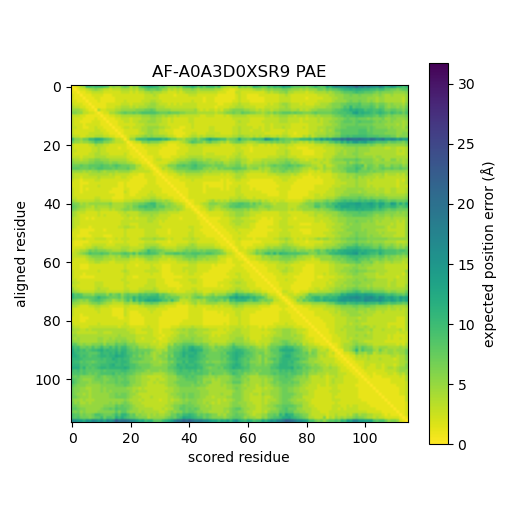715 C C . LYS A 1 89 ? -0.374 6.820 12.101 1.00 88.19 89 LYS A C 1
ATOM 717 O O . LYS A 1 89 ? 0.625 7.266 12.661 1.00 88.19 89 LYS A O 1
ATOM 722 N N . ASN A 1 90 ? -1.365 7.588 11.655 1.00 83.69 90 ASN A N 1
ATOM 723 C CA . ASN A 1 90 ? -1.419 9.024 11.896 1.00 83.69 90 ASN A CA 1
ATOM 724 C C . ASN A 1 90 ? -1.667 9.309 13.389 1.00 83.69 90 ASN A C 1
ATOM 726 O O . ASN A 1 90 ? -2.378 8.563 14.065 1.00 83.69 90 ASN A O 1
ATOM 730 N N . THR A 1 91 ? -1.076 10.386 13.908 1.00 84.62 91 THR A N 1
ATOM 731 C CA . THR A 1 91 ? -1.265 10.818 15.302 1.00 84.62 91 THR A CA 1
ATOM 732 C C . THR A 1 91 ? -2.357 11.875 15.366 1.00 84.62 91 THR A C 1
ATOM 734 O O . THR A 1 91 ? -2.216 12.924 14.744 1.00 84.62 91 THR A O 1
ATOM 737 N N . ASP A 1 92 ? -3.399 11.624 16.156 1.00 84.94 92 ASP A N 1
ATOM 738 C CA . ASP A 1 92 ? -4.470 12.587 16.421 1.00 84.94 92 ASP A CA 1
ATOM 739 C C . ASP A 1 92 ? -5.078 12.369 17.821 1.00 84.94 92 ASP A C 1
ATOM 741 O O . ASP A 1 92 ? -4.793 11.368 18.490 1.00 84.94 92 ASP A O 1
ATOM 745 N N . VAL A 1 93 ? -5.908 13.308 18.278 1.00 88.06 93 VAL A N 1
ATOM 746 C CA . VAL A 1 93 ? -6.614 13.267 19.562 1.00 88.06 93 VAL A CA 1
ATOM 747 C C . VAL A 1 93 ? -8.121 13.221 19.329 1.00 88.06 93 VAL A C 1
ATOM 749 O O . VAL A 1 93 ? -8.733 14.190 18.891 1.00 88.06 93 VAL A O 1
ATOM 752 N N . PHE A 1 94 ? -8.744 12.119 19.742 1.00 87.06 94 PHE A N 1
ATOM 753 C CA . PHE A 1 94 ? -10.192 11.941 19.666 1.00 87.06 94 PHE A CA 1
ATOM 754 C C . PHE A 1 94 ? -10.842 12.039 21.047 1.00 87.06 94 PHE A C 1
ATOM 756 O O . PHE A 1 94 ? -10.420 11.376 21.997 1.00 87.06 94 PHE A O 1
ATOM 763 N N . ILE A 1 95 ? -11.910 12.832 21.161 1.00 91.31 95 ILE A N 1
ATOM 764 C CA . ILE A 1 95 ? -12.680 12.978 22.403 1.00 91.31 95 ILE A CA 1
ATOM 765 C C . ILE A 1 95 ? -14.087 12.423 22.188 1.00 91.31 95 ILE A C 1
ATOM 767 O O . ILE A 1 95 ? -14.926 13.039 21.533 1.00 91.31 95 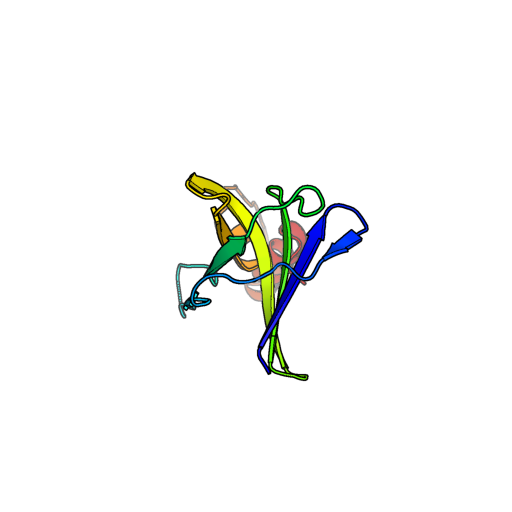ILE A O 1
ATOM 771 N N . TYR A 1 96 ? -14.370 11.275 22.802 1.00 92.06 96 TYR A N 1
ATOM 772 C CA . TYR A 1 96 ? -15.680 10.626 22.757 1.00 92.06 96 TYR A CA 1
ATOM 773 C C . TYR A 1 96 ? -16.285 10.506 24.161 1.00 92.06 96 TYR A C 1
ATOM 775 O O . TYR A 1 96 ? -15.581 10.251 25.136 1.00 92.06 96 TYR A O 1
ATOM 783 N N . LYS A 1 97 ? -17.610 10.650 24.277 1.00 94.38 97 LYS A N 1
ATOM 784 C CA . LYS A 1 97 ? -18.368 10.408 25.518 1.00 94.38 97 LYS A CA 1
ATOM 785 C C . LYS A 1 97 ? -19.539 9.469 25.246 1.00 94.38 97 LYS A C 1
ATOM 787 O O . LYS A 1 97 ? -20.185 9.588 24.207 1.00 94.38 97 LYS A O 1
ATOM 792 N N . ASN A 1 98 ? -19.820 8.565 26.188 1.00 95.94 98 ASN A N 1
ATOM 793 C CA . ASN A 1 98 ? -20.927 7.600 26.123 1.00 95.94 98 ASN A CA 1
ATOM 794 C C . ASN A 1 98 ? -20.950 6.769 24.822 1.00 95.94 98 ASN A C 1
ATOM 796 O O . ASN A 1 98 ? -22.003 6.585 24.213 1.00 95.94 98 ASN A O 1
ATOM 800 N N . LYS A 1 99 ? -19.782 6.287 24.375 1.00 96.50 99 LYS A N 1
ATOM 801 C CA . LYS A 1 99 ? -19.643 5.436 23.183 1.00 96.50 99 LYS A CA 1
ATOM 802 C C . LYS A 1 99 ? -19.189 4.034 23.563 1.00 96.50 99 LYS A C 1
ATOM 804 O O . LYS A 1 99 ? -18.383 3.862 24.474 1.00 96.50 99 LYS A O 1
ATOM 809 N N . ARG A 1 100 ? -19.685 3.036 22.834 1.00 97.25 100 ARG A N 1
ATOM 810 C CA . ARG A 1 100 ? -19.177 1.661 22.893 1.00 97.25 100 ARG A CA 1
ATOM 811 C C . ARG A 1 100 ? -17.896 1.529 22.071 1.00 97.25 100 ARG A C 1
ATOM 813 O O . ARG A 1 100 ? -17.687 2.274 21.116 1.00 97.25 100 ARG A O 1
ATOM 820 N N . ALA A 1 101 ? -17.067 0.544 22.407 1.00 95.44 101 ALA A N 1
ATOM 821 C CA . ALA A 1 101 ? -15.797 0.304 21.722 1.00 95.44 101 ALA A CA 1
ATOM 822 C C . ALA A 1 101 ? -15.957 0.092 20.204 1.00 95.44 101 ALA A C 1
ATOM 824 O O . ALA A 1 101 ? -15.202 0.657 19.423 1.00 95.44 101 ALA A O 1
ATOM 825 N N . ASP A 1 102 ? -16.975 -0.651 19.765 1.00 95.69 102 ASP A N 1
ATOM 826 C CA . ASP A 1 102 ? -17.257 -0.864 18.339 1.00 95.69 102 ASP A CA 1
ATOM 827 C C . ASP A 1 102 ? -17.687 0.421 17.619 1.00 95.69 102 ASP A C 1
ATOM 829 O O . ASP A 1 102 ? -17.382 0.598 16.446 1.00 95.69 102 ASP A O 1
ATOM 833 N N . GLN A 1 103 ? -18.381 1.331 18.308 1.00 95.69 103 GLN A N 1
ATOM 834 C CA . GLN A 1 103 ? -18.734 2.633 17.745 1.00 95.69 103 GLN A CA 1
ATOM 835 C C . GLN A 1 103 ? -17.487 3.488 17.559 1.00 95.69 103 GLN A C 1
ATOM 837 O O . GLN A 1 103 ? -17.342 4.114 16.519 1.00 95.69 1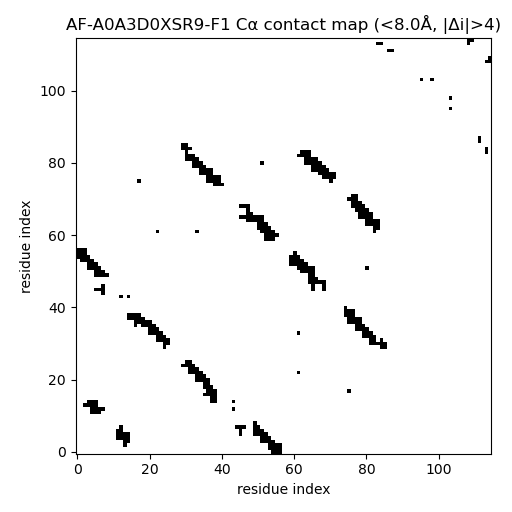03 GLN A O 1
ATOM 842 N N . VAL A 1 104 ? -16.582 3.488 18.542 1.00 94.56 104 VAL A N 1
ATOM 843 C CA . VAL A 1 104 ? -15.303 4.204 18.440 1.00 94.56 104 VAL A CA 1
ATOM 844 C C . VAL A 1 104 ? -14.484 3.676 17.267 1.00 94.56 104 VAL A C 1
ATOM 846 O O . VAL A 1 104 ? -14.024 4.470 16.458 1.00 94.56 104 VAL A O 1
ATOM 849 N N . ILE A 1 105 ? -14.374 2.354 17.118 1.00 92.69 105 ILE A N 1
ATOM 850 C CA . ILE A 1 105 ? -13.645 1.744 15.998 1.00 92.69 105 ILE A CA 1
ATOM 851 C C . ILE A 1 105 ? -14.251 2.148 14.648 1.00 92.69 105 ILE A C 1
ATOM 853 O O . ILE A 1 105 ? -13.504 2.518 13.750 1.00 92.69 105 ILE A O 1
ATOM 857 N N . ARG A 1 106 ? -15.585 2.110 14.504 1.00 93.19 106 ARG A N 1
ATOM 858 C CA . ARG A 1 106 ? -16.254 2.532 13.261 1.00 93.19 106 ARG A CA 1
ATOM 859 C C . ARG A 1 106 ? -16.011 4.005 12.949 1.00 93.19 106 ARG A C 1
ATOM 861 O O . ARG A 1 106 ? -15.601 4.307 11.843 1.00 93.19 106 ARG A O 1
ATOM 868 N N . MET A 1 107 ? -16.186 4.890 13.933 1.00 92.50 107 MET A N 1
ATOM 869 C CA . MET A 1 107 ? -15.954 6.327 13.746 1.00 92.50 107 MET A CA 1
ATOM 870 C C . MET A 1 107 ? -14.510 6.606 13.311 1.00 92.50 107 MET A C 1
ATOM 872 O O . MET A 1 107 ? -14.302 7.323 12.345 1.00 92.50 107 MET A O 1
ATOM 876 N N . VAL A 1 108 ? -13.520 5.976 13.955 1.00 92.19 108 VAL A N 1
ATOM 877 C CA . VAL A 1 108 ? -12.108 6.121 13.562 1.00 92.19 108 VAL A CA 1
ATOM 878 C C . VAL A 1 108 ? -11.856 5.580 12.152 1.00 92.19 108 VAL A C 1
ATOM 880 O O . VAL A 1 108 ? -11.101 6.182 11.395 1.00 92.19 108 VAL A O 1
ATOM 883 N N . ALA A 1 109 ? -12.463 4.449 11.783 1.00 91.56 109 ALA A N 1
ATOM 884 C CA . ALA A 1 109 ? -12.323 3.888 10.442 1.00 91.56 109 ALA A CA 1
ATOM 885 C C . ALA A 1 109 ? -12.921 4.812 9.367 1.00 91.56 109 ALA A C 1
ATOM 887 O O . ALA A 1 109 ? -12.268 5.051 8.351 1.00 91.56 109 ALA A O 1
ATOM 888 N N . ASP A 1 110 ? -14.106 5.370 9.627 1.00 90.88 110 ASP A N 1
ATOM 889 C CA . ASP A 1 110 ? -14.787 6.322 8.746 1.00 90.88 110 ASP A CA 1
ATOM 890 C C . ASP A 1 110 ? -13.968 7.616 8.592 1.00 90.88 110 ASP A C 1
ATOM 892 O O . ASP A 1 110 ? -13.718 8.057 7.468 1.00 90.88 110 ASP A O 1
ATOM 896 N N . ASP A 1 111 ? -13.478 8.178 9.705 1.00 89.69 111 ASP A N 1
ATOM 897 C CA . ASP A 1 111 ? -12.649 9.394 9.731 1.00 89.69 111 ASP A CA 1
ATOM 898 C C . ASP A 1 111 ? -11.331 9.207 8.951 1.00 89.69 111 ASP A C 1
ATOM 900 O O . ASP A 1 111 ? -10.821 10.142 8.335 1.00 89.69 111 ASP A O 1
ATOM 904 N N . MET A 1 112 ? -10.791 7.984 8.939 1.00 87.75 112 MET A N 1
ATOM 905 C CA . MET A 1 112 ? -9.563 7.617 8.219 1.00 87.75 112 MET A CA 1
ATOM 906 C C . MET A 1 112 ? -9.822 7.131 6.783 1.00 87.75 112 MET A C 1
ATOM 908 O O . MET A 1 112 ? -8.877 6.772 6.076 1.00 87.75 112 MET A O 1
ATOM 912 N N . GLY A 1 113 ? -11.083 7.114 6.336 1.00 86.25 113 GLY A N 1
ATOM 913 C CA . GLY A 1 113 ? -11.470 6.711 4.984 1.00 86.25 113 GLY A CA 1
ATOM 914 C C . GLY A 1 113 ? -11.219 5.234 4.665 1.00 86.25 113 GLY A C 1
ATOM 915 O O . GLY A 1 113 ? -11.030 4.895 3.493 1.00 86.25 113 GLY A O 1
ATOM 916 N N . LEU A 1 114 ? -11.198 4.368 5.682 1.00 85.94 114 LEU A N 1
ATOM 917 C CA . LEU A 1 114 ? -11.080 2.920 5.508 1.00 85.94 114 LEU A CA 1
ATOM 918 C C . LE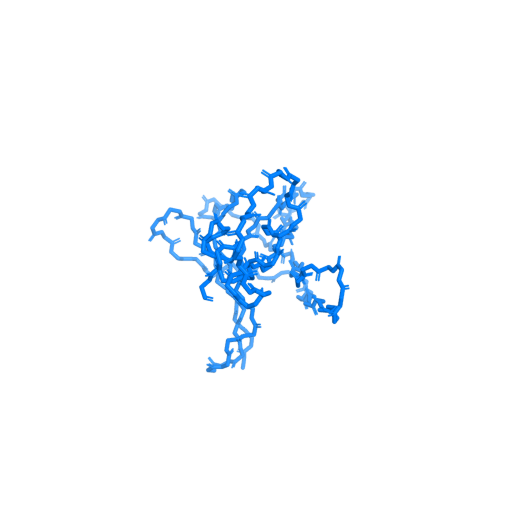U A 1 114 ? -12.389 2.367 4.924 1.00 85.94 114 LEU A C 1
ATOM 920 O O . LEU A 1 114 ? -13.464 2.681 5.433 1.00 85.94 114 LEU A O 1
ATOM 924 N N . LYS A 1 115 ? -12.305 1.567 3.853 1.00 68.38 115 LYS A N 1
ATOM 925 C CA . LYS A 1 115 ? -13.474 1.014 3.142 1.00 68.38 115 LYS A CA 1
ATOM 926 C C . LYS A 1 115 ? -13.573 -0.500 3.244 1.00 68.38 115 LYS A C 1
ATOM 928 O O . LYS A 1 115 ? -12.517 -1.162 3.172 1.00 68.38 115 LYS A O 1
#

Sequence (115 aa):
MIQLFTQYKQKIMQPVLLDEITWETSRKGSPGELTFTVLGDYYLTLAHGDAVWLMDDKDKLFFGSIYTVSHGGDSKIKVTAYDQLRQLKNTDVFIYKNKRADQVIRMVADDMGLK

Secondary structure (DSSP, 8-state):
-EEEEEEETTEEE---B-S--EEE--SSSS--EEEEEEE--SS----TT-EEEEEETTEEEEEEEEEEEEE-STTEEEEEEEEGGGGGGS------SS--HHHHHHHHHHHTT-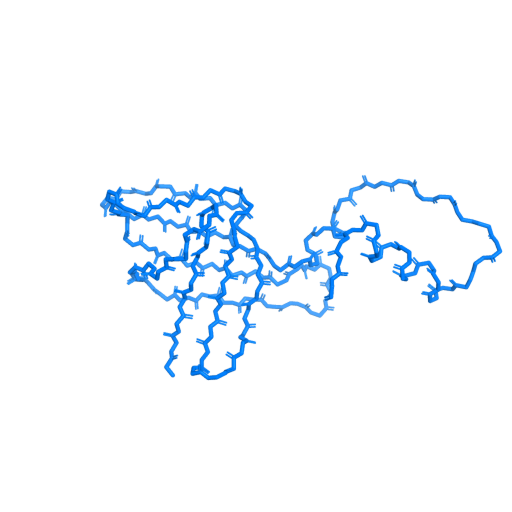-

Radius of gyration: 16.71 Å; Cα contacts (8 Å, |Δi|>4): 208; chains: 1; bounding box: 41×28×47 Å

Foldseek 3Di:
DKWKWKDDPHDIDGFAFDDDWDWDDDPDDDFIKIKTKGAADPPDDADFFIWMWIDDPPRTPDIFTWHDWDQDPPRIIITMTGHLCVLVPDDDDDDDDPDDPVRVVVVVCVVSVPD

pLDDT: mean 92.82, std 4.42, range [68.38, 98.0]

Mean predicted aligned error: 4.27 Å